Protein AF-A0A949ZXY5-F1 (afdb_monomer_lite)

Secondary structure (DSSP, 8-state):
----------PPPPPTTTSS-SSPPPPPTTSS--S--TTSGGGTTSS-SSPPPPPPP-HHHH------S----TTTTBTTSSSSSPPSS-EEEEEEE-B-TTS-B--S-EEEEE---TTS--S-TT----SPPPTT---EEEEE--TT-EEEEEEEPPPPEE-SSSTT-EEPS--EEEEE-

Structure (mmCIF, N/CA/C/O backbone):
data_AF-A0A949ZXY5-F1
#
_entry.id   AF-A0A949ZXY5-F1
#
loop_
_atom_site.group_PDB
_atom_site.id
_atom_site.type_symbol
_atom_site.label_atom_id
_atom_site.label_alt_id
_atom_site.label_comp_id
_atom_site.label_asym_id
_atom_site.label_entity_id
_atom_site.label_seq_id
_atom_site.pdbx_PDB_ins_code
_atom_site.Cartn_x
_atom_site.Cartn_y
_atom_site.Cartn_z
_atom_site.occupancy
_atom_site.B_iso_or_equiv
_atom_site.auth_seq_id
_atom_site.auth_comp_id
_atom_site.auth_asym_id
_atom_site.auth_atom_id
_atom_site.pdbx_PDB_model_num
ATOM 1 N N . MET A 1 1 ? 21.640 -29.381 32.750 1.00 41.03 1 MET A N 1
ATOM 2 C CA . MET A 1 1 ? 21.606 -27.969 32.324 1.00 41.03 1 MET A CA 1
ATOM 3 C C . MET A 1 1 ? 20.394 -27.867 31.419 1.00 41.03 1 MET A C 1
ATOM 5 O O . MET A 1 1 ? 20.290 -28.670 30.506 1.00 41.03 1 MET A O 1
ATOM 9 N N . THR A 1 2 ? 19.401 -27.109 31.864 1.00 38.34 2 THR A N 1
ATOM 10 C CA . THR A 1 2 ? 17.968 -27.255 31.573 1.00 38.34 2 THR A CA 1
ATOM 11 C C . THR A 1 2 ? 17.610 -26.969 30.118 1.00 38.34 2 THR A C 1
ATOM 13 O O . THR A 1 2 ? 17.964 -25.925 29.583 1.00 38.34 2 THR A O 1
ATOM 16 N N . ASP A 1 3 ? 16.900 -27.923 29.521 1.00 45.53 3 ASP A N 1
ATOM 17 C CA . ASP A 1 3 ? 16.255 -27.838 28.215 1.00 45.53 3 ASP A CA 1
ATOM 18 C C . ASP A 1 3 ? 14.903 -27.134 28.421 1.00 45.53 3 ASP A C 1
ATOM 20 O O . ASP A 1 3 ? 13.921 -27.745 28.849 1.00 45.53 3 ASP A O 1
ATOM 24 N N . GLU A 1 4 ? 14.881 -25.809 28.264 1.00 44.00 4 GLU A N 1
ATOM 25 C CA . GLU A 1 4 ? 13.635 -25.042 28.236 1.00 44.00 4 GLU A CA 1
ATOM 26 C C . GLU A 1 4 ? 12.983 -25.239 26.866 1.00 44.00 4 GLU A C 1
ATOM 28 O O . GLU A 1 4 ? 13.190 -24.470 25.926 1.00 44.00 4 GLU A O 1
ATOM 33 N N . LEU A 1 5 ? 12.177 -26.296 26.759 1.00 46.72 5 LEU A N 1
ATOM 34 C CA . LEU A 1 5 ? 11.155 -26.408 25.728 1.00 46.72 5 LEU A CA 1
ATOM 35 C C . LEU A 1 5 ? 10.244 -25.184 25.854 1.00 46.72 5 LEU A C 1
ATOM 37 O O . LEU A 1 5 ? 9.438 -25.090 26.780 1.00 46.72 5 LEU A O 1
ATOM 41 N N . GLN A 1 6 ? 10.400 -24.229 24.936 1.00 44.19 6 GLN A N 1
ATOM 42 C CA . GLN A 1 6 ? 9.437 -23.154 24.749 1.00 44.19 6 GLN A CA 1
ATOM 43 C C . GLN A 1 6 ? 8.093 -23.804 24.434 1.00 44.19 6 GLN A C 1
ATOM 45 O O . GLN A 1 6 ? 7.872 -24.287 23.325 1.00 44.19 6 GLN A O 1
ATOM 50 N N . THR A 1 7 ? 7.210 -23.860 25.429 1.00 46.09 7 THR A N 1
ATOM 51 C CA . THR A 1 7 ? 5.816 -24.239 25.242 1.00 46.09 7 THR A CA 1
ATOM 52 C C . THR A 1 7 ? 5.245 -23.281 24.209 1.00 46.09 7 THR A C 1
ATOM 54 O O . THR A 1 7 ? 5.048 -22.099 24.497 1.00 46.09 7 THR A O 1
ATOM 57 N N . GLU A 1 8 ? 5.042 -23.762 22.985 1.00 48.91 8 GLU A N 1
ATOM 58 C CA . GLU A 1 8 ? 4.362 -23.004 21.948 1.00 48.91 8 GLU A CA 1
ATOM 59 C C . GLU A 1 8 ? 2.941 -22.780 22.462 1.00 48.91 8 GLU A C 1
ATOM 61 O O . GLU A 1 8 ? 2.111 -23.688 22.510 1.00 48.91 8 GLU A O 1
ATOM 66 N N . GLN A 1 9 ? 2.711 -21.590 23.013 1.00 50.41 9 GLN A N 1
ATOM 67 C CA . GLN A 1 9 ? 1.423 -21.202 23.549 1.00 50.41 9 GLN A CA 1
ATOM 68 C C . GLN A 1 9 ? 0.452 -21.290 22.376 1.00 50.41 9 GLN A C 1
ATOM 70 O O . GLN A 1 9 ? 0.566 -20.500 21.438 1.00 50.41 9 GLN A O 1
ATOM 75 N N . VAL A 1 10 ? -0.432 -22.293 22.392 1.00 56.09 10 VAL A N 1
ATOM 76 C CA . VAL A 1 10 ? -1.454 -22.486 21.360 1.00 56.09 10 VAL A CA 1
ATOM 77 C C . VAL A 1 10 ? -2.263 -21.198 21.316 1.00 56.09 10 VAL A C 1
ATOM 79 O O . VAL A 1 10 ? -3.049 -20.913 22.221 1.00 56.09 10 VAL A O 1
ATOM 82 N N . ARG A 1 11 ? -1.975 -20.353 20.323 1.00 61.03 11 ARG A N 1
ATOM 83 C CA . ARG A 1 11 ? -2.598 -19.037 20.213 1.00 61.03 11 ARG A CA 1
ATOM 84 C C . ARG A 1 11 ? -4.047 -19.264 19.828 1.00 61.03 11 ARG A C 1
ATOM 86 O O . ARG A 1 11 ? -4.336 -20.035 18.918 1.00 61.03 11 ARG A O 1
ATOM 93 N N . GLN A 1 12 ? -4.951 -18.622 20.555 1.00 63.84 12 GLN A N 1
ATOM 94 C CA . GLN A 1 12 ? -6.377 -18.773 20.322 1.00 63.84 12 GLN A CA 1
ATOM 95 C C . GLN A 1 12 ? -6.707 -18.303 18.899 1.00 63.84 12 GLN A C 1
ATOM 97 O O . GLN A 1 12 ? -6.446 -17.152 18.548 1.00 63.84 12 GLN A O 1
ATOM 102 N N . ILE A 1 13 ? -7.269 -19.202 18.089 1.00 67.25 13 ILE A N 1
ATOM 103 C CA . ILE A 1 13 ? -7.720 -18.902 16.726 1.00 67.25 13 ILE A CA 1
ATOM 104 C C . ILE A 1 13 ? -8.866 -17.882 16.809 1.00 67.25 13 ILE A C 1
ATOM 106 O O . ILE A 1 13 ? -9.706 -17.960 17.709 1.00 67.25 13 ILE A O 1
ATOM 110 N N . TYR A 1 14 ? -8.875 -16.898 15.909 1.00 67.81 14 TYR A N 1
ATOM 111 C CA . TYR A 1 14 ? -9.917 -15.869 15.828 1.00 67.81 14 TYR A CA 1
ATOM 112 C C . TYR A 1 14 ? -11.250 -16.441 15.333 1.00 67.81 14 TYR A C 1
ATOM 114 O O . TYR A 1 14 ? -11.362 -16.916 14.211 1.00 67.81 14 TYR A O 1
ATOM 122 N N . ASP A 1 15 ? -12.282 -16.403 16.157 1.00 72.25 15 ASP A N 1
ATOM 123 C CA . ASP A 1 15 ? -13.669 -16.701 15.838 1.00 72.25 15 ASP A CA 1
ATOM 124 C C . ASP A 1 15 ? -14.399 -15.389 15.494 1.00 72.25 15 ASP A C 1
ATOM 126 O O . ASP A 1 15 ? -14.531 -14.509 16.341 1.00 72.25 15 ASP A O 1
ATOM 130 N N . PRO A 1 16 ? -14.899 -15.230 14.260 1.00 66.12 16 PRO A N 1
ATOM 131 C CA . PRO A 1 16 ? -15.493 -13.977 13.808 1.00 66.12 16 PRO A CA 1
ATOM 132 C C . PRO A 1 16 ? -16.826 -13.637 14.479 1.00 66.12 16 PRO A C 1
ATOM 134 O O . PRO A 1 16 ? -17.358 -12.584 14.167 1.00 66.12 16 PRO A O 1
ATOM 137 N N . VAL A 1 17 ? -17.386 -14.497 15.338 1.00 69.00 17 VAL A N 1
ATOM 138 C CA . VAL A 1 17 ? -18.603 -14.230 16.120 1.00 69.00 17 VAL A CA 1
ATOM 139 C C . VAL A 1 17 ? -18.251 -13.997 17.586 1.00 69.00 17 VAL A C 1
ATOM 141 O O . VAL A 1 17 ? -18.732 -13.042 18.191 1.00 69.00 17 VAL A O 1
ATOM 144 N N . ALA A 1 18 ? -17.427 -14.867 18.171 1.00 71.94 18 ALA A N 1
ATOM 145 C CA . ALA A 1 18 ? -17.054 -14.767 19.579 1.00 71.94 18 ALA A CA 1
ATOM 146 C C . ALA A 1 18 ? -16.008 -13.673 19.838 1.00 71.94 18 ALA A C 1
ATOM 148 O O . ALA A 1 18 ? -15.980 -13.112 20.930 1.00 71.94 18 ALA A O 1
ATOM 149 N N . ASP A 1 19 ? -15.175 -13.363 18.842 1.00 71.38 19 ASP A N 1
ATOM 150 C CA . ASP A 1 19 ? -14.091 -12.384 18.940 1.00 71.38 19 ASP A CA 1
ATOM 151 C C . ASP A 1 19 ? -14.333 -11.132 18.100 1.00 71.38 19 ASP A C 1
ATOM 153 O O . ASP A 1 19 ? -13.430 -10.305 17.956 1.00 71.38 19 ASP A O 1
ATOM 157 N N . THR A 1 20 ? -15.541 -10.946 17.547 1.00 69.44 20 THR A N 1
ATOM 158 C CA . THR A 1 20 ? -15.921 -9.609 17.084 1.00 69.44 20 THR A CA 1
ATOM 159 C C . THR A 1 20 ? -15.804 -8.663 18.277 1.00 69.44 20 THR A C 1
ATOM 161 O O . THR A 1 20 ? -16.465 -8.896 19.297 1.00 69.44 20 THR A O 1
ATOM 164 N N . PRO A 1 21 ? -15.011 -7.584 18.187 1.00 69.31 21 PRO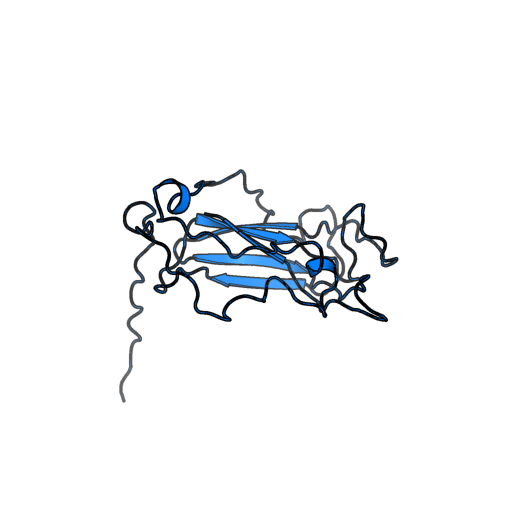 A N 1
ATOM 165 C CA . PRO A 1 21 ? -14.938 -6.628 19.273 1.00 69.31 21 PRO A CA 1
ATOM 166 C C . PRO A 1 21 ? -16.332 -6.060 19.536 1.00 69.31 21 PRO A C 1
ATOM 168 O O . PRO A 1 21 ? -16.961 -5.487 18.650 1.00 69.31 21 PRO A O 1
ATOM 171 N N . THR A 1 22 ? -16.814 -6.160 20.774 1.00 72.00 22 THR A N 1
ATOM 172 C CA . THR A 1 22 ? -18.045 -5.460 21.180 1.00 72.00 22 THR A CA 1
ATOM 173 C C . THR A 1 22 ? -17.851 -3.943 21.201 1.00 72.00 22 THR A C 1
ATOM 175 O O . THR A 1 22 ? -18.819 -3.190 21.283 1.00 72.00 22 THR A O 1
ATOM 178 N N . SER A 1 23 ? -16.592 -3.499 21.150 1.00 76.25 23 SER A N 1
ATOM 179 C CA . SER A 1 23 ? -16.193 -2.114 20.946 1.00 76.25 23 SER A CA 1
ATOM 180 C C . SER A 1 23 ? -14.757 -2.019 20.424 1.00 76.25 23 SER A C 1
ATOM 182 O O . SER A 1 23 ? -13.900 -2.772 20.881 1.00 76.25 23 SER A O 1
ATOM 184 N N . TYR A 1 24 ? -14.454 -1.039 19.574 1.00 80.12 24 TYR A N 1
ATOM 185 C CA . TYR A 1 24 ? -13.075 -0.668 19.251 1.00 80.12 24 TYR A CA 1
ATOM 186 C C . TYR A 1 24 ? -12.535 0.362 20.231 1.00 80.12 24 TYR A C 1
ATOM 188 O O . TYR A 1 24 ? -13.158 1.402 20.481 1.00 80.12 24 TYR A O 1
ATOM 196 N N . ARG A 1 25 ? -11.324 0.106 20.724 1.00 82.12 25 ARG A N 1
ATOM 197 C CA . ARG A 1 25 ? -10.562 1.087 21.487 1.00 82.12 25 ARG A CA 1
ATOM 198 C C . ARG A 1 25 ? -10.070 2.179 20.545 1.00 82.12 25 ARG A C 1
ATOM 200 O O . ARG A 1 25 ? -9.506 1.903 19.494 1.00 82.12 25 ARG A O 1
ATOM 207 N N . ARG A 1 26 ? -10.252 3.436 20.948 1.00 83.00 26 ARG A N 1
ATOM 208 C CA . ARG A 1 26 ? -9.634 4.553 20.236 1.00 83.00 26 ARG A CA 1
ATOM 209 C C . ARG A 1 26 ? -8.124 4.506 20.429 1.00 83.00 26 ARG A C 1
ATOM 211 O O . ARG A 1 26 ? -7.655 4.371 21.562 1.00 83.00 26 ARG A O 1
ATOM 218 N N . ASP A 1 27 ? -7.397 4.693 19.338 1.00 88.00 27 ASP A N 1
ATOM 219 C CA . ASP A 1 27 ? -5.953 4.856 19.396 1.00 88.00 27 ASP A CA 1
ATOM 220 C C . ASP A 1 27 ? -5.561 6.045 20.285 1.00 88.00 27 ASP A C 1
ATOM 222 O O . ASP A 1 27 ? -6.288 7.046 20.352 1.00 88.00 27 ASP A O 1
ATOM 226 N N . PRO A 1 28 ? -4.431 5.947 21.003 1.00 88.75 28 PRO A N 1
ATOM 227 C CA . PRO A 1 28 ? -3.972 7.033 21.850 1.00 88.75 28 PRO A CA 1
ATOM 228 C C . PRO A 1 28 ? -3.681 8.291 21.024 1.00 88.75 28 PRO A C 1
ATOM 230 O O . PRO A 1 28 ? -3.394 8.239 19.825 1.00 88.75 28 PRO A O 1
ATOM 233 N N . GLU A 1 29 ? -3.738 9.445 21.684 1.00 87.81 29 GLU A N 1
ATOM 234 C CA . GLU A 1 29 ? -3.381 10.711 21.053 1.00 87.81 29 GLU A CA 1
ATOM 235 C C . GLU A 1 29 ? -1.950 10.650 20.494 1.00 87.81 29 GLU A C 1
ATOM 237 O O . GLU A 1 29 ? -1.030 10.159 21.147 1.00 87.81 29 GLU A O 1
ATOM 242 N N . GLY A 1 30 ? -1.775 11.114 19.255 1.00 90.50 30 GLY A N 1
ATOM 243 C CA . GLY A 1 30 ? -0.491 11.070 18.553 1.00 90.50 30 GLY A CA 1
ATOM 244 C C . GLY A 1 30 ? -0.143 9.732 17.888 1.00 90.50 30 GLY A C 1
ATOM 245 O O . GLY A 1 30 ? 0.886 9.664 17.222 1.00 90.50 30 GLY A O 1
ATOM 246 N N . ALA A 1 31 ? -0.983 8.693 17.999 1.00 93.31 31 ALA A N 1
ATOM 247 C CA . ALA A 1 31 ? -0.795 7.446 17.244 1.00 93.31 31 ALA A CA 1
ATOM 248 C C . ALA A 1 31 ? -0.910 7.646 15.7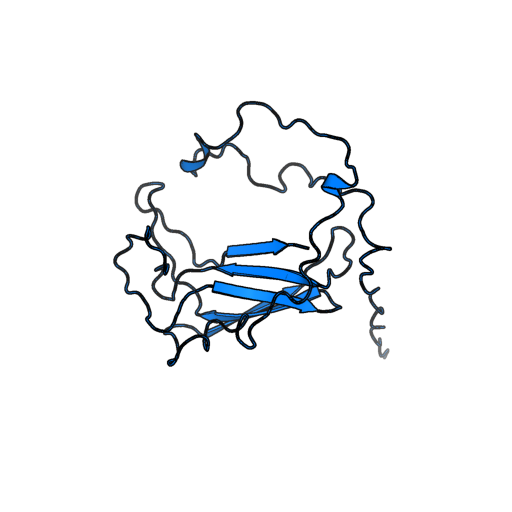22 1.00 93.31 31 ALA A C 1
ATOM 250 O O . ALA A 1 31 ? -0.272 6.939 14.945 1.00 93.31 31 ALA A O 1
ATOM 251 N N . HIS A 1 32 ? -1.712 8.631 15.309 1.00 94.50 32 HIS A N 1
ATOM 252 C CA . HIS A 1 32 ? -1.977 8.975 13.914 1.00 94.50 32 HIS A CA 1
ATOM 253 C C . HIS A 1 32 ? -1.407 10.348 13.556 1.00 94.50 32 HIS A C 1
ATOM 255 O O . HIS A 1 32 ? -1.283 11.212 14.430 1.00 94.50 32 HIS A O 1
ATOM 261 N N . PRO A 1 33 ? -1.087 10.592 12.270 1.00 95.44 33 PRO A N 1
ATOM 262 C CA . PRO A 1 33 ? -0.665 11.911 11.824 1.00 95.44 33 PRO A CA 1
ATOM 263 C C . PRO A 1 33 ? -1.768 12.960 12.055 1.00 95.44 33 PRO A C 1
ATOM 265 O O . PRO A 1 33 ? -2.959 12.638 11.986 1.00 95.44 33 PRO A O 1
ATOM 268 N N . PRO A 1 34 ? -1.401 14.233 12.280 1.00 94.56 34 PRO A N 1
ATOM 269 C CA . PRO A 1 34 ? -2.379 15.307 12.391 1.00 94.56 34 PRO A CA 1
ATOM 270 C C . PRO A 1 34 ? -3.136 15.497 11.069 1.00 94.56 34 PRO A C 1
ATOM 272 O O . PRO A 1 34 ? -2.568 15.355 9.985 1.00 94.56 34 PRO A O 1
ATOM 275 N N . LEU A 1 35 ? -4.421 15.859 11.164 1.00 94.69 35 LEU A N 1
ATOM 276 C CA . LEU A 1 35 ? -5.271 16.095 9.990 1.00 94.69 35 LEU A CA 1
ATOM 277 C C . LEU A 1 35 ? -4.796 17.306 9.172 1.00 94.69 35 LEU A C 1
ATOM 279 O O . LEU A 1 35 ? -4.786 17.257 7.943 1.00 94.69 35 LEU A O 1
ATOM 283 N N . ASP A 1 36 ? -4.390 18.379 9.856 1.00 95.81 36 ASP A N 1
ATOM 284 C CA . ASP A 1 36 ? -3.727 19.533 9.251 1.00 95.81 36 ASP A CA 1
ATOM 285 C C . ASP A 1 36 ? -2.212 19.394 9.418 1.00 95.81 36 ASP A C 1
ATOM 287 O O . ASP A 1 36 ? -1.683 19.482 10.529 1.00 95.81 36 ASP A O 1
ATOM 291 N N . TYR A 1 37 ? -1.507 19.154 8.313 1.00 96.62 37 TYR A N 1
ATOM 292 C CA . TYR A 1 37 ? -0.057 19.009 8.314 1.00 96.62 37 TYR A CA 1
ATOM 293 C C . TYR A 1 37 ? 0.559 19.879 7.213 1.00 96.62 37 TYR A C 1
ATOM 295 O O . TYR A 1 37 ? 0.765 19.403 6.092 1.00 96.62 37 TYR A O 1
ATOM 303 N N . PRO A 1 38 ? 0.894 21.151 7.511 1.00 95.94 38 PRO A N 1
ATOM 304 C CA . PRO A 1 38 ? 1.341 22.122 6.511 1.00 95.94 38 PRO A CA 1
ATOM 305 C C . PRO A 1 38 ? 2.501 21.671 5.601 1.00 95.94 38 PRO A C 1
ATOM 307 O O . PRO A 1 38 ? 2.459 21.986 4.406 1.00 95.94 38 PRO A O 1
ATOM 310 N N . PRO A 1 39 ? 3.513 20.908 6.077 1.00 96.81 39 PRO A N 1
ATOM 311 C CA . PRO A 1 39 ? 4.569 20.392 5.201 1.00 96.81 39 PRO A CA 1
ATOM 312 C C . PRO A 1 39 ? 4.059 19.439 4.109 1.00 96.81 39 PRO A C 1
ATOM 314 O O . PRO A 1 39 ? 4.672 19.341 3.043 1.00 96.81 39 PRO A O 1
ATOM 317 N N . TYR A 1 40 ? 2.925 18.768 4.329 1.00 97.31 40 TYR A N 1
ATOM 318 C CA . TYR A 1 40 ? 2.205 18.021 3.302 1.00 97.31 40 TYR A CA 1
ATOM 319 C C . TYR A 1 40 ? 1.048 18.869 2.762 1.00 97.31 40 TYR A C 1
ATOM 321 O O . TYR A 1 40 ? -0.091 18.794 3.223 1.00 97.31 40 TYR A O 1
ATOM 329 N N . LYS A 1 41 ? 1.333 19.665 1.728 1.00 97.19 41 LYS A N 1
ATOM 330 C CA . LYS A 1 41 ? 0.462 20.760 1.272 1.00 97.19 41 LYS A CA 1
ATOM 331 C C . LYS A 1 41 ? -0.952 20.336 0.894 1.00 97.19 41 LYS A C 1
ATOM 333 O O . LYS A 1 41 ? -1.879 21.129 1.043 1.00 97.19 41 LYS A O 1
ATOM 338 N N . SER A 1 42 ? -1.142 19.106 0.414 1.00 96.31 42 SER A N 1
ATOM 339 C CA . SER A 1 42 ? -2.468 18.602 0.041 1.00 96.31 42 SER A CA 1
ATOM 340 C C . SER A 1 42 ? -3.443 18.520 1.219 1.00 96.31 42 SER A C 1
ATOM 342 O O . SER A 1 42 ? -4.648 18.513 0.977 1.00 96.31 42 SER A O 1
ATOM 344 N N . THR A 1 43 ? -2.957 18.496 2.465 1.00 97.31 43 THR A N 1
ATOM 345 C CA . THR A 1 43 ? -3.807 18.491 3.668 1.00 97.31 43 THR A CA 1
ATOM 346 C C . THR A 1 43 ? -4.493 19.837 3.912 1.00 97.31 43 THR A C 1
ATOM 348 O O . THR A 1 43 ? -5.607 19.858 4.425 1.00 97.31 43 THR A O 1
ATOM 351 N N . SER A 1 44 ? -3.905 20.955 3.469 1.00 95.94 44 SER A N 1
ATOM 352 C CA . SER A 1 44 ? -4.378 22.323 3.763 1.00 95.94 44 SER A CA 1
ATOM 353 C C . SER A 1 44 ? -5.855 22.578 3.426 1.00 95.94 44 SER A C 1
ATOM 355 O O . SER A 1 44 ? -6.550 23.279 4.162 1.00 95.94 44 SER A O 1
ATOM 357 N N . LEU A 1 45 ? -6.340 21.979 2.332 1.00 97.00 45 LEU A N 1
ATOM 358 C CA . LEU A 1 45 ? -7.717 22.100 1.838 1.00 97.00 45 LEU A CA 1
ATOM 359 C C . LEU A 1 45 ? -8.533 20.808 2.000 1.00 97.00 45 LEU A C 1
ATOM 361 O O . LEU A 1 45 ? -9.650 20.725 1.496 1.00 97.00 45 LEU A O 1
ATOM 365 N N . ARG A 1 46 ? -7.969 19.776 2.638 1.00 97.50 46 ARG A N 1
ATOM 366 C CA . ARG A 1 46 ? -8.558 18.427 2.716 1.00 97.50 46 ARG A CA 1
ATOM 367 C C . ARG A 1 46 ? -8.637 17.888 4.143 1.00 97.50 46 ARG A C 1
ATOM 369 O O . ARG A 1 46 ? -8.681 16.678 4.330 1.00 97.50 46 ARG A O 1
ATOM 376 N N . HIS A 1 47 ? -8.679 18.775 5.132 1.00 96.44 47 HIS A N 1
ATOM 377 C CA . HIS A 1 47 ? -8.961 18.418 6.517 1.00 96.44 47 HIS A CA 1
ATOM 378 C C . HIS A 1 47 ? -10.232 19.119 7.015 1.00 96.44 47 HIS A C 1
ATOM 380 O O . HIS A 1 47 ? -10.510 20.255 6.609 1.00 96.44 47 HIS A O 1
ATOM 386 N N . PRO A 1 48 ? -11.016 18.470 7.892 1.00 96.69 48 PRO A N 1
ATOM 387 C CA . PRO A 1 48 ? -12.178 19.097 8.505 1.00 96.69 48 PRO A CA 1
ATOM 388 C C . PRO A 1 48 ? -11.746 20.258 9.410 1.00 96.69 48 PRO A C 1
ATOM 390 O O . PRO A 1 48 ? -10.768 20.159 10.144 1.00 96.69 48 PRO A O 1
ATOM 393 N N . LYS A 1 49 ? -12.493 21.367 9.373 1.00 95.88 49 LYS A N 1
ATOM 394 C CA . LYS A 1 49 ? -12.265 22.531 10.255 1.00 95.88 49 LYS A CA 1
ATOM 395 C C . LYS A 1 49 ? -12.962 22.418 11.608 1.00 95.88 49 LYS A C 1
ATOM 397 O O . LYS A 1 49 ? -12.668 23.189 12.512 1.00 95.88 49 LYS A O 1
ATOM 402 N N . GLN A 1 50 ? -13.901 21.486 11.720 1.00 96.88 50 GLN A N 1
ATOM 403 C CA . GLN A 1 50 ? -14.621 21.185 12.949 1.00 96.88 50 GLN A CA 1
ATOM 404 C C . GLN A 1 50 ? -14.043 19.911 13.574 1.00 96.88 50 GLN A C 1
ATOM 406 O O . GLN A 1 50 ? -13.557 19.048 12.834 1.00 96.88 50 GLN A O 1
ATOM 411 N N . PRO A 1 51 ? -14.092 19.772 14.909 1.00 92.50 51 PRO A N 1
ATOM 412 C CA . PRO A 1 51 ? -13.689 18.537 15.565 1.00 92.50 51 PRO A CA 1
ATOM 413 C C . PRO A 1 51 ? -14.573 17.366 15.119 1.00 92.50 51 PRO A C 1
ATOM 415 O O . PRO A 1 51 ? -15.745 17.542 14.779 1.00 92.50 51 PRO A O 1
ATOM 418 N N . LEU A 1 52 ? -14.008 16.158 15.147 1.00 92.19 52 LEU A N 1
ATOM 419 C CA . LEU A 1 52 ? -14.773 14.936 14.909 1.00 92.19 52 LEU A CA 1
ATOM 420 C C . LEU A 1 52 ? -15.851 14.777 15.990 1.00 92.19 52 LEU A C 1
ATOM 422 O O . LEU A 1 52 ? -15.571 14.918 17.182 1.00 92.19 52 LEU A O 1
ATOM 426 N N . VAL A 1 53 ? -17.073 14.454 15.568 1.00 93.69 53 VAL A N 1
ATOM 427 C CA . VAL A 1 53 ? -18.156 14.070 16.477 1.00 93.69 53 VAL A CA 1
ATOM 428 C C . VAL A 1 53 ? -18.067 12.570 16.696 1.00 93.69 53 VAL A C 1
ATOM 430 O O . VAL A 1 53 ? -18.189 11.789 15.756 1.00 93.69 53 VAL A O 1
ATOM 433 N N . TYR A 1 54 ? -17.842 12.170 17.940 1.00 89.31 54 TYR A N 1
ATOM 434 C CA . TYR A 1 54 ? -17.724 10.764 18.289 1.00 89.31 54 TYR A CA 1
ATOM 435 C C . TYR A 1 54 ? -19.083 10.196 18.657 1.00 89.31 54 TYR A C 1
ATOM 437 O O . TYR A 1 54 ? -19.727 10.664 19.596 1.00 89.31 54 TYR A O 1
ATOM 445 N N . LEU A 1 55 ? -19.494 9.182 17.908 1.00 90.44 55 LEU A N 1
ATOM 446 C CA . LEU A 1 55 ? -20.726 8.454 18.151 1.00 90.44 55 LEU A CA 1
ATOM 447 C C . LEU A 1 55 ? -20.433 7.210 19.001 1.00 90.44 55 LEU A C 1
ATOM 449 O O . LEU A 1 55 ? -19.337 6.647 18.897 1.00 90.44 55 LEU A O 1
ATOM 453 N N . PRO A 1 56 ? -21.376 6.784 19.859 1.00 89.56 56 PRO A N 1
ATOM 454 C CA . PRO A 1 56 ? -21.293 5.466 20.470 1.00 89.56 56 PRO A CA 1
ATOM 455 C C . PRO A 1 56 ? -21.296 4.406 19.366 1.00 89.56 56 PRO A C 1
ATOM 457 O O . PRO A 1 56 ? -22.031 4.533 18.390 1.00 89.56 56 PRO A O 1
ATOM 460 N N . GLN A 1 57 ? -20.474 3.373 19.528 1.00 89.69 57 GLN A N 1
ATOM 461 C CA . GLN A 1 57 ? -20.419 2.274 18.572 1.00 89.69 57 GLN A CA 1
ATOM 462 C C . GLN A 1 57 ? -21.690 1.438 18.661 1.00 89.69 57 GLN A C 1
ATOM 464 O O . GLN A 1 57 ? -22.153 1.088 19.749 1.00 89.69 57 GLN A O 1
ATOM 469 N N . THR A 1 58 ? -22.232 1.104 17.501 1.00 89.38 58 THR A N 1
ATOM 470 C CA . THR A 1 58 ? -23.323 0.149 17.342 1.00 89.38 58 THR A CA 1
ATOM 471 C C . THR A 1 58 ? -22.916 -0.913 16.324 1.00 89.38 58 THR A C 1
ATOM 473 O O . THR A 1 58 ? -21.777 -0.934 15.855 1.00 89.38 58 THR A O 1
ATOM 476 N N . VAL A 1 59 ? -23.852 -1.785 15.943 1.00 89.00 59 VAL A N 1
ATOM 477 C CA . VAL A 1 59 ? -23.636 -2.798 14.899 1.00 89.00 59 VAL A CA 1
ATOM 478 C C . VAL A 1 59 ? -23.095 -2.209 13.591 1.00 89.00 59 VAL A C 1
ATOM 480 O O . VAL A 1 59 ? -22.411 -2.917 12.864 1.00 89.00 59 VAL A O 1
ATOM 483 N N . THR A 1 60 ? -23.344 -0.929 13.296 1.00 89.25 60 THR A N 1
ATOM 484 C CA . THR A 1 60 ? -22.829 -0.267 12.088 1.00 89.25 60 THR A CA 1
ATOM 485 C C . THR A 1 60 ? -21.320 -0.044 12.107 1.00 89.25 60 THR A C 1
ATOM 487 O O . THR A 1 60 ? -20.712 -0.053 11.043 1.00 89.25 60 THR A O 1
ATOM 490 N N . GLU A 1 61 ? -20.710 0.138 13.282 1.00 88.06 61 GLU A N 1
ATOM 491 C CA . GLU A 1 61 ? -19.265 0.352 13.412 1.00 88.06 61 GLU A CA 1
ATOM 492 C C . GLU A 1 61 ? -18.514 -0.950 13.683 1.00 88.06 61 GLU A C 1
ATOM 494 O O . GLU A 1 61 ? -17.398 -1.090 13.202 1.00 88.06 61 GLU A O 1
ATOM 499 N N . ILE A 1 62 ? -19.102 -1.876 14.454 1.00 86.75 62 ILE A N 1
ATOM 500 C CA . ILE A 1 62 ? -18.441 -3.118 14.911 1.00 86.75 62 ILE A CA 1
ATOM 501 C C . ILE A 1 62 ? -18.611 -4.307 13.964 1.00 86.75 62 ILE A C 1
ATOM 503 O O . ILE A 1 62 ? -18.133 -5.399 14.256 1.00 86.75 62 ILE A O 1
ATOM 507 N N . THR A 1 63 ? -19.310 -4.117 12.848 1.00 85.81 63 THR A N 1
ATOM 508 C CA . THR A 1 63 ? -19.413 -5.131 11.799 1.00 85.81 63 THR A CA 1
ATOM 509 C C . THR A 1 63 ? -18.855 -4.589 10.494 1.00 85.81 63 THR A C 1
ATOM 511 O O . THR A 1 63 ? -18.910 -3.393 10.213 1.00 85.81 63 THR A O 1
ATOM 514 N N . GLY A 1 64 ? -18.301 -5.487 9.689 1.00 84.25 64 GLY A N 1
ATOM 515 C CA . GLY A 1 64 ? -17.739 -5.180 8.384 1.00 84.25 64 GLY A CA 1
ATOM 516 C C . GLY A 1 64 ? -18.053 -6.291 7.388 1.00 84.25 64 GLY A C 1
ATOM 517 O O . GLY A 1 64 ? -18.566 -7.350 7.765 1.00 84.25 64 GLY A O 1
ATOM 518 N N . PRO A 1 65 ? -17.784 -6.067 6.095 1.00 83.00 65 PRO A N 1
ATOM 519 C CA . PRO A 1 65 ? -17.967 -7.104 5.101 1.00 83.00 65 PRO A CA 1
ATOM 520 C C . PRO A 1 65 ? -16.967 -8.234 5.348 1.00 83.00 65 PRO A C 1
ATOM 522 O O . PRO A 1 65 ? -15.758 -8.038 5.234 1.00 83.00 65 PRO A O 1
ATOM 525 N N . GLN A 1 66 ? -17.468 -9.443 5.592 1.00 75.88 66 GLN A N 1
ATOM 526 C CA . GLN A 1 66 ? -16.642 -10.629 5.434 1.00 75.88 66 GLN A CA 1
ATOM 527 C C . GLN A 1 66 ? -16.580 -10.946 3.949 1.00 75.88 66 GLN A C 1
ATOM 529 O O . GLN A 1 66 ? -17.473 -11.571 3.377 1.00 75.88 66 GLN A O 1
ATOM 534 N N . LEU A 1 67 ? -15.526 -10.452 3.312 1.00 71.62 67 LEU A N 1
ATOM 535 C CA . LEU A 1 67 ? -15.355 -10.584 1.874 1.00 71.62 67 LEU A CA 1
ATOM 536 C C . LEU A 1 67 ? -15.134 -12.043 1.433 1.00 71.62 67 LEU A C 1
ATOM 538 O O . LEU A 1 67 ? -15.250 -12.342 0.247 1.00 71.62 67 LEU A O 1
ATOM 542 N N . GLY A 1 68 ? -14.929 -12.968 2.379 1.00 61.12 68 GLY A N 1
ATOM 543 C CA . GLY A 1 68 ? -14.746 -14.391 2.103 1.00 61.12 68 GLY A CA 1
ATOM 544 C C . GLY A 1 68 ? -13.597 -14.617 1.115 1.00 61.12 68 GLY A C 1
ATOM 545 O O . GLY A 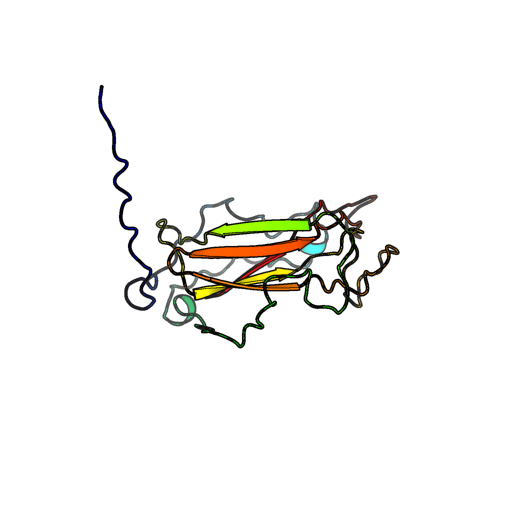1 68 ? -12.788 -13.716 0.883 1.00 61.12 68 GLY A O 1
ATOM 546 N N . PRO A 1 69 ? -13.517 -15.789 0.472 1.00 60.53 69 PRO A N 1
ATOM 547 C CA . PRO A 1 69 ? -12.723 -15.922 -0.734 1.00 60.53 69 PRO A CA 1
ATOM 548 C C . PRO A 1 69 ? -13.442 -15.176 -1.871 1.00 60.53 69 PRO A C 1
ATOM 550 O O . PRO A 1 69 ? -14.000 -15.794 -2.779 1.00 60.53 69 PRO A O 1
ATOM 553 N N . VAL A 1 70 ? -13.435 -13.834 -1.844 1.00 58.75 70 VAL A N 1
ATOM 554 C CA . VAL A 1 70 ? -13.474 -13.037 -3.084 1.00 58.75 70 VAL A CA 1
ATOM 555 C C . VAL A 1 70 ? -12.541 -13.744 -4.041 1.00 58.75 70 VAL A C 1
ATOM 557 O O . VAL A 1 70 ? -11.445 -14.066 -3.610 1.00 58.75 70 VAL A O 1
ATOM 560 N N . LEU A 1 71 ? -12.971 -14.024 -5.274 1.00 66.06 71 LEU A N 1
ATOM 561 C CA . LEU A 1 71 ? -12.187 -14.745 -6.284 1.00 66.06 71 LEU A CA 1
ATOM 562 C C . LEU A 1 71 ? -10.717 -14.290 -6.265 1.00 66.06 71 LEU A C 1
ATOM 564 O O . LEU A 1 71 ? -10.375 -13.281 -6.885 1.00 66.06 71 LEU A O 1
ATOM 568 N N . MET A 1 72 ? -9.882 -15.010 -5.515 1.00 79.75 72 MET A N 1
ATOM 569 C CA . MET A 1 72 ? -8.451 -14.781 -5.449 1.00 79.75 72 MET A CA 1
ATOM 570 C C . MET A 1 72 ? -7.894 -15.537 -6.633 1.00 79.75 72 MET A C 1
ATOM 572 O O . MET A 1 72 ? -8.042 -16.759 -6.720 1.00 79.75 72 MET A O 1
ATOM 576 N N . GLY A 1 73 ? -7.303 -14.810 -7.572 1.00 86.19 73 GLY A N 1
ATOM 577 C CA . GLY A 1 73 ? -6.473 -15.448 -8.575 1.00 86.19 73 GLY A CA 1
ATOM 578 C C . GLY A 1 73 ? -5.315 -16.169 -7.891 1.00 86.19 73 GLY A C 1
ATOM 579 O O . GLY A 1 73 ? -4.801 -15.707 -6.873 1.00 86.19 73 GLY A O 1
ATOM 580 N N . GLU A 1 74 ? -4.884 -17.287 -8.472 1.00 90.00 74 GLU A N 1
ATOM 581 C CA . GLU A 1 74 ? -3.731 -18.070 -8.002 1.00 90.00 74 GLU A CA 1
ATOM 582 C C . GLU A 1 74 ? -2.482 -17.198 -7.777 1.00 90.00 74 GLU A C 1
ATOM 584 O O . GLU A 1 74 ? -1.724 -17.424 -6.841 1.00 90.00 74 GLU A O 1
ATOM 589 N N . ASN A 1 75 ? -2.330 -16.148 -8.592 1.00 94.50 75 ASN A N 1
ATOM 590 C CA . ASN A 1 75 ? -1.180 -15.245 -8.602 1.00 94.50 75 ASN A CA 1
ATOM 591 C C . ASN A 1 75 ? -1.496 -13.836 -8.064 1.00 94.50 75 ASN A C 1
ATOM 593 O O . ASN A 1 75 ? -0.719 -12.902 -8.280 1.00 94.50 75 ASN A O 1
ATOM 597 N N . ASP A 1 76 ? -2.626 -13.636 -7.375 1.00 95.62 76 ASP A N 1
ATOM 598 C CA . ASP A 1 76 ? -3.022 -12.304 -6.884 1.00 95.62 76 ASP A CA 1
ATOM 599 C C . ASP A 1 76 ? -2.013 -11.727 -5.873 1.00 95.62 76 ASP A C 1
ATOM 601 O O . ASP A 1 76 ? -1.903 -10.506 -5.745 1.00 95.62 76 ASP A O 1
ATOM 605 N N . ASN A 1 77 ? -1.237 -12.576 -5.191 1.00 97.06 77 ASN A N 1
ATOM 606 C CA . ASN A 1 77 ? -0.203 -12.171 -4.239 1.00 97.06 77 ASN A CA 1
ATOM 607 C C . ASN A 1 77 ? 1.235 -12.244 -4.792 1.00 97.06 77 ASN A C 1
ATOM 609 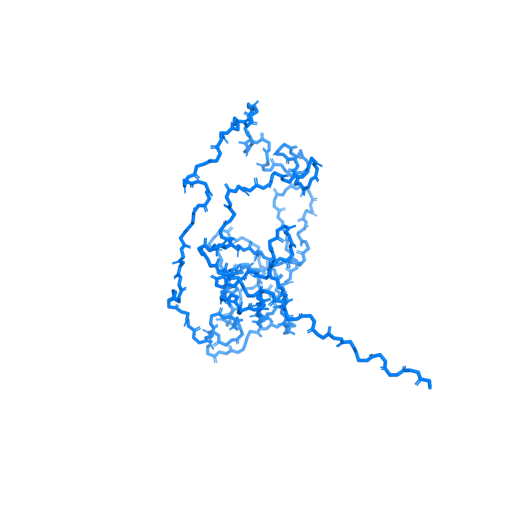O O . ASN A 1 77 ? 2.175 -11.862 -4.092 1.00 97.06 77 ASN A O 1
ATOM 613 N N . ASP A 1 78 ? 1.429 -12.694 -6.033 1.00 98.44 78 ASP A N 1
ATOM 614 C CA . ASP A 1 78 ? 2.726 -12.669 -6.711 1.00 98.44 78 ASP A CA 1
ATOM 615 C C . ASP A 1 78 ? 2.680 -11.706 -7.905 1.00 98.44 78 ASP A C 1
ATOM 617 O O . ASP A 1 78 ? 2.358 -12.068 -9.036 1.00 98.44 78 ASP A O 1
ATOM 621 N N . LEU A 1 79 ? 3.082 -10.457 -7.651 1.00 98.56 79 LEU A N 1
ATOM 622 C CA . LEU A 1 79 ? 3.122 -9.366 -8.630 1.00 98.56 79 LEU A CA 1
ATOM 623 C C . LEU A 1 79 ? 4.139 -9.607 -9.759 1.00 98.56 79 LEU A C 1
ATOM 625 O O . LEU A 1 79 ? 4.245 -8.793 -10.676 1.00 98.56 79 LEU A O 1
ATOM 629 N N . THR A 1 80 ? 4.918 -10.688 -9.701 1.00 98.38 80 THR A N 1
ATOM 630 C CA . THR A 1 80 ? 5.986 -10.976 -10.662 1.00 98.38 80 THR A CA 1
ATOM 631 C C . THR A 1 80 ? 5.615 -11.987 -11.742 1.00 98.38 80 THR A C 1
ATOM 633 O O . THR A 1 80 ? 6.386 -12.161 -12.684 1.00 98.38 80 THR A O 1
ATOM 636 N N . VAL A 1 81 ? 4.459 -12.642 -11.612 1.00 97.81 81 VAL A N 1
ATOM 637 C CA . VAL A 1 81 ? 3.982 -13.688 -12.537 1.00 97.81 81 VAL A CA 1
ATOM 638 C C . VAL A 1 81 ? 2.569 -13.405 -13.068 1.00 97.81 81 VAL A C 1
ATOM 640 O O . VAL A 1 81 ? 1.889 -14.290 -13.578 1.00 97.81 81 VAL A O 1
ATOM 643 N N . GLN A 1 82 ? 2.117 -12.150 -12.971 1.00 96.62 82 GLN A N 1
ATOM 644 C CA . GLN A 1 82 ? 0.817 -11.688 -13.485 1.00 96.62 82 GLN A CA 1
ATOM 645 C C . GLN A 1 82 ? 0.821 -11.407 -14.999 1.00 96.62 82 GLN A C 1
ATOM 647 O O . GLN A 1 82 ? -0.220 -11.098 -15.577 1.00 96.62 82 GLN A O 1
ATOM 652 N N . HIS A 1 83 ? 1.989 -11.490 -15.640 1.00 97.44 83 HIS A N 1
ATOM 653 C CA . HIS A 1 83 ? 2.220 -11.146 -17.044 1.00 97.44 83 HIS A CA 1
ATOM 654 C C . HIS A 1 83 ? 3.037 -12.236 -17.742 1.00 97.44 83 HIS A C 1
ATOM 656 O O . HIS A 1 83 ? 3.579 -13.131 -17.099 1.00 97.44 83 HIS A O 1
ATOM 662 N N . ALA A 1 84 ? 3.139 -12.163 -19.072 1.00 96.69 84 ALA A N 1
ATOM 663 C CA . ALA A 1 84 ? 3.844 -13.170 -19.872 1.00 96.69 84 ALA A CA 1
ATOM 664 C C . ALA A 1 84 ? 5.367 -13.206 -19.633 1.00 96.69 84 ALA A C 1
ATOM 666 O O . ALA A 1 84 ? 6.002 -14.231 -19.880 1.00 96.69 84 ALA A O 1
ATOM 667 N N . GLY A 1 85 ? 5.960 -12.092 -19.193 1.00 96.88 85 GLY A N 1
ATOM 668 C CA . GLY A 1 85 ? 7.379 -11.986 -18.861 1.00 96.88 85 GLY A CA 1
ATOM 669 C C . GLY A 1 85 ? 7.614 -11.629 -17.395 1.00 96.88 85 GLY A C 1
ATOM 670 O O . GLY A 1 85 ? 6.692 -11.257 -16.675 1.00 96.88 85 GLY A O 1
ATOM 671 N N . ALA A 1 86 ? 8.874 -11.707 -16.965 1.00 97.56 86 ALA A N 1
ATOM 672 C CA . ALA A 1 86 ? 9.279 -11.260 -15.637 1.00 97.56 86 ALA A CA 1
ATOM 673 C C . ALA A 1 86 ? 9.458 -9.727 -15.603 1.00 97.56 86 ALA A C 1
ATOM 675 O O . ALA A 1 86 ? 10.042 -9.168 -16.542 1.00 97.56 86 ALA A O 1
ATOM 676 N N . PRO A 1 87 ? 9.007 -9.042 -14.538 1.00 98.44 87 PRO A N 1
ATOM 677 C CA . PRO A 1 87 ? 9.272 -7.621 -14.354 1.00 98.44 87 PRO A CA 1
ATOM 678 C C . PRO A 1 87 ? 10.733 -7.353 -13.973 1.00 98.44 87 PRO A C 1
ATOM 680 O O . PRO A 1 87 ? 11.416 -8.185 -13.372 1.00 98.44 87 PRO A O 1
ATOM 683 N N . LEU A 1 88 ? 11.208 -6.155 -14.296 1.00 98.56 88 LEU A N 1
ATOM 684 C CA . LEU A 1 88 ? 12.556 -5.683 -14.017 1.00 98.56 88 LEU A CA 1
ATOM 685 C C . LEU A 1 88 ? 12.665 -5.107 -12.604 1.00 98.56 88 LEU A C 1
ATOM 687 O O . LEU A 1 88 ? 11.932 -4.190 -12.232 1.00 98.56 88 LEU A O 1
ATOM 691 N N . GLY A 1 89 ? 13.671 -5.556 -11.855 1.00 98.50 89 GLY A N 1
ATOM 692 C CA . GLY A 1 89 ? 14.093 -4.946 -10.594 1.00 98.50 89 GLY A CA 1
ATOM 693 C C . GLY A 1 89 ? 14.511 -5.961 -9.534 1.00 98.50 89 GLY A C 1
ATOM 694 O O . GLY A 1 89 ? 14.700 -7.142 -9.811 1.00 98.50 89 GLY A O 1
ATOM 695 N N . GLU A 1 90 ? 14.678 -5.480 -8.303 1.00 98.81 90 GLU A N 1
ATOM 696 C CA . GLU A 1 90 ? 15.031 -6.305 -7.145 1.00 98.81 90 GLU A CA 1
ATOM 697 C C . GLU A 1 90 ? 13.794 -7.083 -6.674 1.00 98.81 90 GLU A C 1
ATOM 699 O O . GLU A 1 90 ? 12.848 -6.486 -6.158 1.00 98.81 90 GLU A O 1
ATOM 704 N N . ARG A 1 91 ? 13.785 -8.409 -6.861 1.00 98.75 91 ARG A N 1
ATOM 705 C CA . ARG A 1 91 ? 12.714 -9.280 -6.357 1.00 98.75 91 ARG A CA 1
ATOM 706 C C . ARG A 1 91 ? 12.786 -9.357 -4.835 1.00 98.75 91 ARG A C 1
ATOM 708 O O . ARG A 1 91 ? 13.831 -9.692 -4.283 1.00 98.75 91 ARG A O 1
ATOM 715 N N . ILE A 1 92 ? 11.665 -9.093 -4.174 1.00 98.88 92 ILE A N 1
ATOM 716 C CA . ILE A 1 92 ? 11.538 -9.130 -2.716 1.00 98.88 92 ILE A CA 1
ATOM 717 C C . ILE A 1 92 ? 10.282 -9.897 -2.303 1.00 98.88 92 ILE A C 1
ATOM 719 O O . ILE A 1 92 ? 9.291 -9.939 -3.035 1.00 98.88 92 ILE A O 1
ATOM 723 N N . VAL A 1 93 ? 10.327 -10.469 -1.101 1.00 98.81 93 VAL A N 1
ATOM 724 C CA . VAL A 1 93 ? 9.151 -11.004 -0.409 1.00 98.81 93 VAL A CA 1
ATOM 725 C C . VAL A 1 93 ? 8.792 -10.045 0.716 1.00 98.81 93 VAL A C 1
ATOM 727 O O . VAL A 1 93 ? 9.645 -9.691 1.531 1.00 98.81 93 VAL A O 1
ATOM 730 N N . VAL A 1 94 ? 7.531 -9.628 0.762 1.00 98.75 94 VAL A N 1
ATOM 731 C CA . VAL A 1 94 ? 6.981 -8.785 1.824 1.00 98.75 94 VAL A CA 1
ATOM 732 C C . VAL A 1 94 ? 5.965 -9.619 2.581 1.00 98.75 94 VAL A C 1
ATOM 734 O O . VAL A 1 94 ? 4.935 -9.998 2.032 1.00 98.75 94 VAL A O 1
ATOM 737 N N . 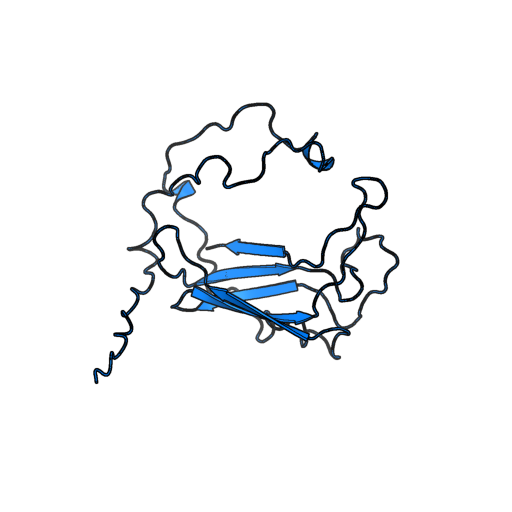SER A 1 95 ? 6.275 -9.938 3.832 1.00 98.56 95 SER A N 1
ATOM 738 C CA . SER A 1 95 ? 5.435 -10.788 4.672 1.00 98.56 95 SER A CA 1
ATOM 739 C C . SER A 1 95 ? 5.325 -10.222 6.078 1.00 98.56 95 SER A C 1
ATOM 741 O O . SER A 1 95 ? 6.182 -9.462 6.535 1.00 98.56 95 SER A O 1
ATOM 743 N N . GLY A 1 96 ? 4.249 -10.590 6.761 1.00 98.12 96 GLY A N 1
ATOM 744 C CA . GLY A 1 96 ? 3.965 -10.116 8.105 1.00 98.12 96 GLY A CA 1
ATOM 745 C C . GLY A 1 96 ? 2.774 -10.837 8.709 1.00 98.12 96 GLY A C 1
ATOM 746 O O . GLY A 1 96 ? 2.337 -11.872 8.205 1.00 98.12 96 GLY A O 1
ATOM 747 N N . ARG A 1 97 ? 2.266 -10.288 9.813 1.00 97.12 97 ARG A N 1
ATOM 748 C CA . ARG A 1 97 ? 1.054 -10.766 10.477 1.00 97.12 97 ARG A CA 1
ATOM 749 C C . ARG A 1 97 ? 0.157 -9.600 10.858 1.00 97.12 97 ARG A C 1
ATOM 751 O O . ARG A 1 97 ? 0.666 -8.527 11.180 1.00 97.12 97 ARG A O 1
ATOM 758 N N . VAL A 1 98 ? -1.146 -9.835 10.839 1.00 95.19 98 VAL A N 1
ATOM 759 C CA . VAL A 1 98 ? -2.174 -8.894 11.278 1.00 95.19 98 VAL A CA 1
ATOM 760 C C . VAL A 1 98 ? -2.700 -9.349 12.634 1.00 95.19 98 VAL A C 1
ATOM 762 O O . VAL A 1 98 ? -3.040 -10.517 12.818 1.00 95.19 98 VAL A O 1
ATOM 765 N N . PHE A 1 99 ? -2.743 -8.419 13.583 1.00 92.31 99 PHE A N 1
ATOM 766 C CA . PHE A 1 99 ? -3.255 -8.636 14.930 1.00 92.31 99 PHE A CA 1
ATOM 767 C C . PHE A 1 99 ? -4.268 -7.553 15.277 1.00 92.31 99 PHE A C 1
ATOM 769 O O . PHE A 1 99 ? -4.172 -6.432 14.773 1.00 92.31 99 PHE A O 1
ATOM 776 N N . ASP A 1 100 ? -5.194 -7.878 16.170 1.00 87.31 100 ASP A N 1
ATOM 777 C CA . ASP A 1 100 ? -5.984 -6.866 16.859 1.00 87.31 100 ASP A CA 1
ATOM 778 C C . ASP A 1 100 ? -5.170 -6.170 17.969 1.00 87.31 100 ASP A C 1
ATOM 780 O O . ASP A 1 100 ? -3.989 -6.450 18.204 1.00 87.31 100 ASP A O 1
ATOM 784 N N . THR A 1 101 ? -5.812 -5.242 18.680 1.00 85.06 101 THR A N 1
ATOM 785 C CA . THR A 1 101 ? -5.185 -4.481 19.770 1.00 85.06 101 THR A CA 1
ATOM 786 C C . THR A 1 101 ? -4.895 -5.304 21.029 1.00 85.06 101 THR A C 1
ATOM 788 O O . THR A 1 101 ? -4.176 -4.821 21.903 1.00 85.06 101 THR A O 1
ATOM 791 N N . GLU A 1 102 ? -5.447 -6.513 21.147 1.00 85.06 102 GLU A N 1
ATOM 792 C CA . GLU A 1 102 ? -5.206 -7.446 22.256 1.00 85.06 102 GLU A CA 1
ATOM 793 C C . GLU A 1 102 ? -4.141 -8.500 21.905 1.00 85.06 102 GLU A C 1
ATOM 795 O O . GLU A 1 102 ? -3.717 -9.280 22.759 1.00 85.06 102 GLU A O 1
ATOM 800 N N . GLY A 1 103 ? -3.641 -8.483 20.666 1.00 88.19 103 GLY A N 1
ATOM 801 C CA . GLY A 1 103 ? -2.617 -9.397 20.175 1.00 88.19 103 GLY A CA 1
ATOM 802 C C . GLY A 1 103 ? -3.178 -10.698 19.601 1.00 88.19 103 GLY A C 1
ATOM 803 O O . GLY A 1 103 ? -2.408 -11.640 19.377 1.00 88.19 103 GLY A O 1
ATOM 804 N N . LYS A 1 104 ? -4.487 -10.773 19.336 1.00 89.25 104 LYS A N 1
ATOM 805 C CA . LYS A 1 104 ? -5.104 -11.922 18.677 1.00 89.25 104 LYS A CA 1
ATOM 806 C C . LYS A 1 104 ? -4.848 -11.874 17.167 1.00 89.25 104 LYS A C 1
ATOM 808 O O . LYS A 1 104 ? -5.022 -10.815 16.564 1.00 89.25 104 LYS A O 1
ATOM 813 N N . PRO A 1 105 ? -4.398 -12.975 16.533 1.00 91.88 105 PRO A N 1
ATOM 814 C CA . PRO A 1 105 ? -4.176 -12.992 15.089 1.00 91.88 105 PRO A CA 1
ATOM 815 C C . PRO A 1 105 ? -5.497 -12.829 14.332 1.00 91.88 105 PRO A C 1
ATOM 817 O O . PRO A 1 105 ? -6.450 -13.551 14.608 1.00 91.88 105 PRO A O 1
ATOM 820 N N . LEU A 1 106 ? -5.540 -11.917 13.362 1.00 89.81 106 LEU A N 1
ATOM 821 C CA . LEU A 1 106 ? -6.728 -11.675 12.542 1.00 89.81 106 LEU A CA 1
ATOM 822 C C . LEU A 1 106 ? -6.673 -12.505 11.260 1.00 89.81 106 LEU A C 1
ATOM 824 O O . LEU A 1 106 ? -5.906 -12.203 10.342 1.00 89.81 106 LEU A O 1
ATOM 828 N N . ARG A 1 107 ? -7.493 -13.558 11.211 1.00 89.88 107 ARG A N 1
ATOM 829 C CA . ARG A 1 107 ? -7.659 -14.420 10.034 1.00 89.88 107 ARG A CA 1
ATOM 830 C C . ARG A 1 107 ? -8.713 -13.881 9.079 1.00 89.88 107 ARG A C 1
ATOM 832 O O . ARG A 1 107 ? -9.674 -13.249 9.509 1.00 89.88 107 ARG A O 1
ATOM 839 N N . GLY A 1 108 ? -8.601 -14.222 7.799 1.00 89.31 108 GLY A N 1
ATOM 840 C CA . GLY A 1 108 ? -9.620 -13.855 6.819 1.00 89.31 108 GLY A CA 1
ATOM 841 C C . GLY A 1 108 ? -9.640 -12.365 6.460 1.00 89.31 108 GLY A C 1
ATOM 842 O O . GLY A 1 108 ? -10.543 -11.938 5.744 1.00 89.31 108 GLY A O 1
ATOM 843 N N . THR A 1 109 ? -8.661 -11.584 6.924 1.00 90.81 109 THR A N 1
ATOM 844 C CA . THR A 1 109 ? -8.497 -10.173 6.571 1.00 90.81 109 THR A CA 1
ATOM 845 C C . THR A 1 109 ? -7.960 -10.083 5.149 1.00 90.81 109 THR A C 1
ATOM 847 O O . THR A 1 109 ? -6.937 -10.686 4.813 1.00 90.81 109 THR A O 1
ATOM 850 N N . LEU A 1 110 ? -8.632 -9.304 4.308 1.00 93.50 110 LEU A N 1
ATOM 851 C CA . LEU A 1 110 ? -8.136 -8.928 2.995 1.00 93.50 110 LEU A CA 1
ATOM 852 C C . LEU A 1 110 ? -7.009 -7.910 3.157 1.00 93.50 110 LEU A C 1
ATOM 854 O O . LEU A 1 110 ? -7.218 -6.819 3.687 1.00 93.50 110 LEU A O 1
ATOM 858 N N . VAL A 1 111 ? -5.827 -8.260 2.657 1.00 95.94 111 VAL A N 1
ATOM 859 C CA . VAL A 1 111 ? -4.685 -7.355 2.543 1.00 95.94 111 VAL A CA 1
ATOM 860 C C . VAL A 1 111 ? -4.486 -7.033 1.073 1.00 95.94 111 VAL A C 1
ATOM 862 O O . VAL A 1 111 ? -4.248 -7.931 0.267 1.00 95.94 111 VAL A O 1
ATOM 865 N N . GLU A 1 112 ? -4.549 -5.755 0.721 1.00 97.19 112 GLU A N 1
ATOM 866 C CA . GLU A 1 112 ? -4.303 -5.268 -0.637 1.00 97.19 112 GLU A CA 1
ATOM 867 C C . GLU A 1 112 ? -3.070 -4.376 -0.650 1.00 97.19 112 GLU A C 1
ATOM 869 O O . GLU A 1 112 ? -2.849 -3.577 0.265 1.00 97.19 112 GLU A O 1
ATOM 874 N N . VAL A 1 113 ? -2.283 -4.487 -1.716 1.00 98.69 113 VAL A N 1
ATOM 875 C CA . VAL A 1 113 ? -1.095 -3.668 -1.930 1.00 98.69 113 VAL A CA 1
ATOM 876 C C . VAL A 1 113 ? -1.119 -3.002 -3.291 1.00 98.69 113 VAL A C 1
ATOM 878 O O . VAL A 1 113 ? -1.583 -3.571 -4.281 1.00 98.69 113 VAL A O 1
ATOM 881 N N . TRP A 1 114 ? -0.561 -1.796 -3.348 1.00 98.88 114 TRP A N 1
ATOM 882 C CA . TRP A 1 114 ? -0.235 -1.137 -4.608 1.00 98.88 114 TRP A CA 1
ATOM 883 C C . TRP A 1 114 ? 1.063 -0.341 -4.502 1.00 98.88 114 TRP A C 1
ATOM 885 O O . TRP A 1 114 ? 1.410 0.205 -3.452 1.00 98.88 114 TRP A O 1
ATOM 895 N N . GLN A 1 115 ? 1.805 -0.275 -5.603 1.00 98.88 115 GLN A N 1
ATOM 896 C CA . GLN A 1 115 ? 3.120 0.354 -5.648 1.00 98.88 115 GLN A CA 1
ATOM 897 C C . GLN A 1 115 ? 3.528 0.765 -7.068 1.00 98.88 115 GLN A C 1
ATOM 899 O O . GLN A 1 115 ? 2.943 0.340 -8.064 1.00 98.88 115 GLN A O 1
ATOM 904 N N . ALA A 1 116 ? 4.575 1.583 -7.149 1.00 98.81 116 ALA A N 1
ATOM 905 C CA . ALA A 1 116 ? 5.285 1.848 -8.393 1.00 98.81 116 ALA A CA 1
ATOM 906 C C . ALA A 1 116 ? 6.149 0.645 -8.816 1.00 98.81 116 ALA A C 1
ATOM 908 O O . ALA A 1 116 ? 6.443 -0.244 -8.011 1.00 98.81 116 ALA A O 1
ATOM 909 N N . ASN A 1 117 ? 6.610 0.647 -10.069 1.00 98.81 117 ASN A N 1
ATOM 910 C CA . ASN A 1 117 ? 7.661 -0.258 -10.536 1.00 98.81 117 ASN A CA 1
ATOM 911 C C . ASN A 1 117 ? 9.048 0.123 -9.965 1.00 98.81 117 ASN A C 1
ATOM 913 O O . ASN A 1 117 ? 9.200 1.095 -9.215 1.00 98.81 117 ASN A O 1
ATOM 917 N N . SER A 1 118 ? 10.089 -0.618 -10.353 1.00 98.75 118 SER A N 1
ATOM 918 C CA . SER A 1 118 ? 11.482 -0.379 -9.932 1.00 98.75 118 SER A CA 1
ATOM 919 C C . SER A 1 118 ? 12.044 0.996 -10.322 1.00 98.75 118 SER A C 1
ATOM 921 O O . SER A 1 118 ? 12.986 1.470 -9.692 1.00 98.75 118 SER A O 1
ATOM 923 N N . ALA A 1 119 ? 11.447 1.674 -11.306 1.00 98.50 119 ALA A N 1
ATOM 924 C CA . ALA A 1 119 ? 11.827 3.016 -11.751 1.00 98.50 119 ALA A CA 1
ATOM 925 C C . ALA A 1 119 ? 10.999 4.143 -11.091 1.00 98.50 119 ALA A C 1
ATOM 927 O O . ALA A 1 119 ? 11.120 5.313 -11.468 1.00 98.50 119 ALA A O 1
ATOM 928 N N . GLY A 1 120 ? 10.137 3.807 -10.125 1.00 98.56 120 GLY A N 1
ATOM 929 C CA . GLY A 1 120 ? 9.268 4.773 -9.450 1.00 98.56 120 GLY A CA 1
ATOM 930 C C . GLY A 1 120 ? 8.081 5.234 -10.304 1.00 98.56 120 GLY A C 1
ATOM 931 O O . GLY A 1 120 ? 7.497 6.278 -10.029 1.00 98.56 120 GLY A O 1
ATOM 932 N N . ARG A 1 121 ? 7.711 4.482 -11.347 1.00 98.62 121 ARG A N 1
ATOM 933 C CA . ARG A 1 121 ? 6.562 4.772 -12.212 1.00 98.62 121 ARG A CA 1
ATOM 934 C C . ARG A 1 121 ? 5.361 3.910 -11.824 1.00 98.62 121 ARG A C 1
ATOM 936 O O . ARG A 1 121 ? 5.454 2.684 -11.802 1.00 98.62 121 ARG A O 1
ATOM 943 N N . TYR A 1 122 ? 4.217 4.539 -11.574 1.00 98.75 122 TYR A N 1
ATOM 944 C CA . TYR A 1 122 ? 2.940 3.844 -11.427 1.00 98.75 122 TYR A CA 1
ATOM 945 C C . TYR A 1 122 ? 2.309 3.559 -12.792 1.00 98.75 122 TYR A C 1
ATOM 947 O O . TYR A 1 122 ? 2.304 4.413 -13.690 1.00 98.75 122 TYR A O 1
ATOM 955 N N . LEU A 1 123 ? 1.670 2.391 -12.919 1.00 98.19 123 LEU A N 1
ATOM 956 C CA . LEU A 1 123 ? 0.736 2.104 -14.009 1.00 98.19 123 LEU A CA 1
ATOM 957 C C . LEU A 1 123 ? -0.593 2.830 -13.747 1.00 98.19 123 LEU A C 1
ATOM 959 O O . LEU A 1 123 ? -1.619 2.239 -13.429 1.00 98.19 123 LEU A O 1
ATOM 963 N N . HIS A 1 124 ? -0.558 4.156 -13.825 1.00 98.19 124 HIS A N 1
ATOM 964 C CA . HIS A 1 124 ? -1.704 4.996 -13.522 1.00 98.19 124 HIS A CA 1
ATOM 965 C C . HIS A 1 124 ? -1.773 6.187 -14.483 1.00 98.19 124 HIS A C 1
ATOM 967 O O . HIS A 1 124 ? -0.787 6.888 -14.704 1.00 98.19 124 HIS A O 1
ATOM 973 N N . ARG A 1 125 ? -2.965 6.463 -15.030 1.00 97.06 125 ARG A N 1
ATOM 974 C CA . ARG A 1 125 ? -3.175 7.482 -16.083 1.00 97.06 125 ARG A CA 1
ATOM 975 C C . ARG A 1 125 ? -2.743 8.905 -15.706 1.00 97.06 125 ARG A C 1
ATOM 977 O O . ARG A 1 125 ? -2.488 9.721 -16.584 1.00 97.06 125 ARG A O 1
ATOM 984 N N . TRP A 1 126 ? -2.721 9.225 -14.411 1.00 96.81 126 TRP A N 1
ATOM 985 C CA . TRP A 1 126 ? -2.319 10.544 -13.903 1.00 96.81 126 TRP A CA 1
ATOM 986 C C . TRP A 1 126 ? -0.863 10.618 -13.453 1.00 96.81 126 TRP A C 1
ATOM 988 O O . TRP A 1 126 ? -0.411 11.706 -13.100 1.00 96.81 126 TRP A O 1
ATOM 998 N N . ASP A 1 127 ? -0.122 9.510 -13.486 1.00 97.50 127 ASP A N 1
ATOM 999 C CA . ASP A 1 127 ? 1.319 9.582 -13.292 1.00 97.50 127 ASP A CA 1
ATOM 1000 C C . ASP A 1 127 ? 1.965 10.227 -14.531 1.00 97.50 127 ASP A C 1
ATOM 1002 O O . ASP A 1 127 ? 1.743 9.809 -15.671 1.00 97.50 127 ASP A O 1
ATOM 1006 N N . ARG A 1 128 ? 2.735 11.294 -14.314 1.00 95.38 128 ARG A N 1
ATOM 1007 C CA . ARG A 1 128 ? 3.438 12.059 -15.356 1.00 95.38 128 ARG A CA 1
ATOM 1008 C C . ARG A 1 128 ? 4.962 11.953 -15.237 1.00 95.38 128 ARG A C 1
ATOM 1010 O O . ARG A 1 128 ? 5.661 12.603 -16.005 1.00 95.38 128 ARG A O 1
ATOM 1017 N N . TRP A 1 129 ? 5.482 11.156 -14.303 1.00 94.88 129 TRP A N 1
ATOM 1018 C CA . TRP A 1 129 ? 6.917 10.958 -14.097 1.00 94.88 129 TRP A CA 1
ATOM 1019 C C . TRP A 1 129 ? 7.570 10.264 -15.312 1.00 94.88 129 TRP A C 1
ATOM 1021 O O . TRP A 1 129 ? 7.193 9.135 -15.597 1.00 94.88 129 TRP A O 1
ATOM 1031 N N . PRO A 1 130 ? 8.524 10.857 -16.056 1.00 97.00 130 PRO A N 1
ATOM 1032 C CA . PRO A 1 130 ? 9.032 10.303 -17.324 1.00 97.00 130 PRO A CA 1
ATOM 1033 C C . PRO A 1 130 ? 9.792 8.966 -17.241 1.00 97.00 130 PRO A C 1
ATOM 1035 O O . PRO A 1 130 ? 10.294 8.506 -18.265 1.00 97.00 130 PRO A O 1
ATOM 1038 N N . ALA A 1 131 ? 9.895 8.331 -16.070 1.00 97.69 131 ALA A N 1
ATOM 1039 C CA . ALA A 1 131 ? 10.431 6.978 -15.981 1.00 97.69 131 ALA A CA 1
ATOM 1040 C C . ALA A 1 131 ? 9.586 5.973 -16.789 1.00 97.69 131 ALA A C 1
ATOM 1042 O O . ALA A 1 131 ? 8.363 6.129 -16.897 1.00 97.69 131 ALA A O 1
ATOM 1043 N N . PRO A 1 132 ? 10.222 4.934 -17.354 1.00 98.06 132 PRO A N 1
ATOM 1044 C CA . PRO A 1 132 ? 9.534 3.961 -18.187 1.00 98.06 132 PRO A CA 1
ATOM 1045 C C . PRO A 1 132 ? 8.521 3.142 -17.382 1.00 98.06 132 PRO A C 1
ATOM 1047 O O . PRO A 1 132 ? 8.735 2.809 -16.212 1.00 98.06 132 PRO A O 1
ATOM 1050 N N . LEU A 1 133 ? 7.423 2.777 -18.045 1.00 98.44 133 LEU A N 1
ATOM 1051 C CA . LEU A 1 133 ? 6.591 1.665 -17.599 1.00 98.44 133 LEU A CA 1
ATOM 1052 C C . LEU A 1 133 ? 7.335 0.351 -17.831 1.00 98.44 133 LEU A C 1
ATOM 1054 O O . LEU A 1 133 ? 8.127 0.231 -18.765 1.00 98.44 133 LEU A O 1
ATOM 1058 N N . ASP A 1 134 ? 7.032 -0.633 -16.996 1.00 98.44 134 ASP A N 1
ATOM 1059 C CA . ASP A 1 134 ? 7.437 -2.013 -17.224 1.00 98.44 134 ASP A CA 1
ATOM 1060 C C . ASP A 1 134 ? 6.220 -2.767 -17.784 1.00 98.44 134 ASP A C 1
ATOM 1062 O O . ASP A 1 134 ? 5.189 -2.813 -17.106 1.00 98.44 134 ASP A O 1
ATOM 1066 N N . PRO A 1 135 ? 6.286 -3.318 -19.010 1.00 98.12 135 PRO A N 1
ATOM 1067 C CA . PRO A 1 135 ? 5.155 -4.022 -19.613 1.00 98.12 135 PRO A CA 1
ATOM 1068 C C . PRO A 1 135 ? 4.751 -5.292 -18.851 1.00 98.12 135 PRO A C 1
ATOM 1070 O O . PRO A 1 135 ? 3.647 -5.780 -19.065 1.00 98.12 135 PRO A O 1
ATOM 1073 N N . ASN A 1 136 ? 5.613 -5.810 -17.972 1.00 98.62 136 ASN A N 1
ATOM 1074 C CA . ASN A 1 136 ? 5.377 -7.012 -17.180 1.00 98.62 136 ASN A CA 1
ATOM 1075 C C . ASN A 1 136 ? 5.061 -6.706 -15.703 1.00 98.62 136 ASN A C 1
ATOM 1077 O O . ASN A 1 136 ? 5.107 -7.613 -14.872 1.00 98.62 136 ASN A O 1
ATOM 1081 N N . PHE A 1 137 ? 4.767 -5.448 -15.344 1.00 98.69 137 PHE A N 1
ATOM 1082 C CA . PHE A 1 137 ? 4.466 -5.067 -13.961 1.00 98.69 137 PHE A CA 1
ATOM 1083 C C . PHE A 1 137 ? 3.262 -4.128 -13.850 1.00 98.69 137 PHE A C 1
ATOM 1085 O O . PHE A 1 137 ? 3.311 -2.968 -14.264 1.00 98.69 137 PHE A O 1
ATOM 1092 N N . SER A 1 138 ? 2.194 -4.600 -13.203 1.00 98.12 138 SER A N 1
ATOM 1093 C CA . SER A 1 138 ? 1.024 -3.767 -12.881 1.00 98.12 138 SER A CA 1
ATOM 1094 C C . SER A 1 138 ? 1.118 -3.091 -11.514 1.00 98.12 138 SER A C 1
ATOM 1096 O O . SER A 1 138 ? 0.546 -2.019 -11.332 1.00 98.12 138 SER A O 1
ATOM 1098 N N . GLY A 1 139 ? 1.855 -3.686 -10.570 1.00 98.25 139 GLY A N 1
ATOM 1099 C CA . GLY A 1 139 ? 2.112 -3.096 -9.257 1.00 98.25 139 GLY A CA 1
ATOM 1100 C C . GLY A 1 139 ? 0.958 -3.181 -8.262 1.00 98.25 139 GLY A C 1
ATOM 1101 O O . GLY A 1 139 ? 0.949 -2.392 -7.323 1.00 98.25 139 GLY A O 1
ATOM 1102 N N . ALA A 1 140 ? 0.009 -4.101 -8.444 1.00 98.25 140 ALA A N 1
ATOM 1103 C CA . ALA A 1 140 ? -1.095 -4.329 -7.516 1.00 98.25 140 ALA A CA 1
ATOM 1104 C C . ALA A 1 140 ? -1.252 -5.820 -7.201 1.00 98.25 140 ALA A C 1
ATOM 1106 O O . ALA A 1 140 ? -1.053 -6.672 -8.067 1.00 98.25 140 ALA A O 1
ATOM 1107 N N . GLY A 1 141 ? -1.632 -6.125 -5.967 1.00 97.12 141 GLY A N 1
ATOM 1108 C CA . GLY A 1 141 ? -1.929 -7.487 -5.552 1.00 97.12 141 GLY A CA 1
ATOM 1109 C C . GLY A 1 141 ? -2.727 -7.526 -4.265 1.00 97.12 141 GLY A C 1
ATOM 1110 O O . GLY A 1 141 ? -2.926 -6.506 -3.604 1.00 97.12 141 GLY A O 1
ATOM 1111 N N . ARG A 1 142 ? -3.198 -8.716 -3.918 1.00 95.88 142 ARG A N 1
ATOM 1112 C CA . ARG A 1 142 ? -3.984 -8.953 -2.710 1.00 95.88 142 ARG A CA 1
ATOM 1113 C C . ARG A 1 142 ? -3.802 -10.377 -2.201 1.00 95.88 142 ARG A C 1
ATOM 1115 O O . ARG A 1 142 ? -3.530 -11.287 -2.977 1.00 95.88 142 ARG A O 1
ATOM 1122 N N . CYS A 1 143 ? -3.966 -10.570 -0.900 1.00 94.50 143 CYS A N 1
ATOM 1123 C CA . CYS A 1 143 ? -4.051 -11.883 -0.262 1.00 94.50 143 CYS A CA 1
ATOM 1124 C C . CYS A 1 143 ? -5.061 -11.849 0.892 1.00 94.50 143 CYS A C 1
ATOM 1126 O O . CYS A 1 143 ? -5.467 -10.776 1.337 1.00 94.50 143 CYS A O 1
ATOM 1128 N N . ILE A 1 144 ? -5.468 -13.026 1.358 1.00 93.12 144 ILE A N 1
ATOM 1129 C CA . ILE A 1 144 ? -6.254 -13.186 2.582 1.00 93.12 144 ILE A CA 1
ATOM 1130 C C . ILE A 1 144 ? -5.320 -13.718 3.668 1.00 93.12 144 ILE A C 1
ATOM 1132 O O . ILE A 1 144 ? -4.503 -14.596 3.381 1.00 93.12 144 ILE A O 1
ATOM 1136 N N . THR A 1 145 ? -5.424 -13.195 4.889 1.00 93.50 145 THR A N 1
ATOM 1137 C CA . THR A 1 145 ? -4.639 -13.711 6.013 1.00 93.50 145 THR A CA 1
ATOM 1138 C C . THR A 1 145 ? -5.065 -15.123 6.415 1.00 93.50 145 THR A C 1
ATOM 1140 O O . THR A 1 145 ? -6.255 -15.448 6.420 1.00 93.50 145 THR A O 1
ATOM 1143 N N . ASP A 1 146 ? -4.091 -15.961 6.774 1.00 92.56 146 ASP A N 1
ATOM 1144 C CA . ASP A 1 146 ? -4.342 -17.316 7.285 1.00 92.56 146 ASP A CA 1
ATOM 1145 C C . ASP A 1 146 ? -4.848 -17.330 8.742 1.00 92.56 146 ASP A C 1
ATOM 1147 O O . ASP A 1 146 ? -5.070 -16.281 9.352 1.00 92.56 146 ASP A O 1
ATOM 1151 N N . ASP A 1 147 ? -5.027 -18.526 9.317 1.00 91.88 147 ASP A N 1
ATOM 1152 C CA . ASP A 1 147 ? -5.527 -18.714 10.687 1.00 91.88 147 ASP A CA 1
ATOM 1153 C C . ASP A 1 147 ? -4.614 -18.113 11.779 1.00 91.88 147 ASP A C 1
ATOM 1155 O O . ASP A 1 147 ? -5.085 -17.846 12.887 1.00 91.88 147 ASP A O 1
ATOM 1159 N N . GLU A 1 148 ? -3.338 -17.828 11.482 1.00 94.06 148 GLU A N 1
ATOM 1160 C CA . GLU A 1 148 ? -2.434 -17.099 12.385 1.00 94.06 148 GLU A CA 1
ATOM 1161 C C . GLU A 1 148 ? -2.190 -15.645 11.959 1.00 94.06 148 GLU A C 1
ATOM 1163 O O . GLU A 1 148 ? -1.242 -14.999 12.432 1.00 94.06 148 GLU A O 1
ATOM 1168 N N . GLY A 1 149 ? -3.049 -15.123 11.085 1.00 94.19 149 GLY A N 1
ATOM 1169 C CA . GLY A 1 149 ? -3.039 -13.746 10.618 1.00 94.19 149 GLY A CA 1
ATOM 1170 C C . GLY A 1 149 ? -1.901 -13.425 9.654 1.00 94.19 149 GLY A C 1
ATOM 1171 O O . GLY A 1 149 ? -1.596 -12.249 9.455 1.00 94.19 149 GLY A O 1
ATOM 1172 N N . ARG A 1 150 ? -1.214 -14.422 9.083 1.00 97.56 150 ARG A N 1
ATOM 1173 C CA . ARG A 1 150 ? -0.049 -14.191 8.218 1.00 97.56 150 ARG A CA 1
ATOM 1174 C C . ARG A 1 150 ? -0.477 -13.772 6.822 1.00 97.56 150 ARG A C 1
ATOM 1176 O O . ARG A 1 150 ? -1.458 -14.273 6.287 1.00 97.56 150 ARG A O 1
ATOM 1183 N N . TYR A 1 151 ? 0.326 -12.909 6.208 1.00 97.25 151 TYR A N 1
ATOM 1184 C CA . TYR A 1 151 ? 0.216 -12.542 4.799 1.00 97.25 151 TYR A CA 1
ATOM 1185 C C . TYR A 1 151 ? 1.587 -12.603 4.122 1.00 97.25 151 TYR A C 1
ATOM 1187 O O . TYR A 1 151 ? 2.626 -12.458 4.778 1.00 97.25 151 TYR A O 1
ATOM 1195 N N . SER A 1 152 ? 1.602 -12.788 2.802 1.00 98.31 152 SER A N 1
ATOM 1196 C CA . SER A 1 152 ? 2.832 -12.768 2.012 1.00 98.31 152 SER A CA 1
ATOM 1197 C C . SER A 1 152 ? 2.574 -12.317 0.581 1.00 98.31 152 SER A C 1
ATOM 1199 O O . SER A 1 152 ? 1.643 -12.798 -0.068 1.00 98.31 152 SER A O 1
ATOM 1201 N N . PHE A 1 153 ? 3.448 -11.438 0.097 1.00 98.75 153 PHE A N 1
ATOM 1202 C CA . PHE A 1 153 ? 3.514 -10.978 -1.281 1.00 98.75 153 PHE A CA 1
ATOM 1203 C C . PHE A 1 153 ? 4.900 -11.218 -1.859 1.00 98.75 153 PHE A C 1
ATOM 1205 O O . PHE A 1 153 ? 5.905 -10.949 -1.196 1.00 98.75 153 PHE A O 1
ATOM 1212 N N . THR A 1 154 ? 4.959 -11.613 -3.127 1.00 98.81 154 THR A N 1
ATOM 1213 C CA . THR A 1 154 ? 6.195 -11.529 -3.909 1.00 98.81 154 THR A CA 1
ATOM 1214 C C . THR A 1 154 ? 6.076 -10.393 -4.914 1.00 98.81 154 THR A C 1
ATOM 1216 O O . THR A 1 154 ? 5.092 -10.297 -5.641 1.00 98.81 154 THR A O 1
ATOM 1219 N N . THR A 1 155 ? 7.048 -9.482 -4.928 1.00 98.88 155 THR A N 1
ATOM 1220 C CA . THR A 1 155 ? 6.995 -8.264 -5.750 1.00 98.88 155 THR A CA 1
ATOM 1221 C C . THR A 1 155 ? 8.393 -7.799 -6.159 1.00 98.88 155 THR A C 1
ATOM 1223 O O . THR A 1 155 ? 9.406 -8.420 -5.831 1.00 98.88 155 THR A O 1
ATOM 1226 N N . ILE A 1 156 ? 8.448 -6.689 -6.889 1.00 98.88 156 ILE A N 1
ATOM 1227 C CA . ILE A 1 156 ? 9.657 -5.926 -7.171 1.00 98.88 156 ILE A CA 1
ATOM 1228 C C . ILE A 1 156 ? 9.741 -4.750 -6.203 1.00 98.88 156 ILE A C 1
ATOM 1230 O O . ILE A 1 156 ? 8.765 -4.030 -6.012 1.00 98.88 156 ILE A O 1
ATOM 1234 N N . LYS A 1 157 ? 10.909 -4.506 -5.610 1.00 98.88 157 LYS A N 1
ATOM 1235 C CA . LYS A 1 157 ? 11.137 -3.330 -4.766 1.00 98.88 157 LYS A CA 1
ATOM 1236 C C . LYS A 1 157 ? 10.872 -2.043 -5.563 1.00 98.88 157 LYS A C 1
ATOM 1238 O O . LYS A 1 157 ? 11.511 -1.836 -6.599 1.00 98.88 157 LYS A O 1
ATOM 1243 N N . PRO A 1 158 ? 9.957 -1.172 -5.106 1.00 98.88 158 PRO A N 1
ATOM 1244 C CA . PRO A 1 158 ? 9.612 0.037 -5.840 1.00 98.88 158 PRO A CA 1
ATOM 1245 C C . PRO A 1 158 ? 10.765 1.039 -5.823 1.00 98.88 158 PRO A C 1
ATOM 1247 O O . PRO A 1 158 ? 11.454 1.206 -4.813 1.00 98.88 158 PRO A O 1
ATOM 1250 N N . GLY A 1 159 ? 10.935 1.757 -6.930 1.00 98.75 159 GLY A N 1
ATOM 1251 C CA . GLY A 1 159 ? 11.812 2.920 -6.973 1.00 98.75 159 GLY A CA 1
ATOM 1252 C C . GLY A 1 159 ? 11.216 4.103 -6.195 1.00 98.75 159 GLY A C 1
ATOM 1253 O O . GLY A 1 159 ? 9.989 4.234 -6.114 1.00 98.75 159 GLY A O 1
ATOM 1254 N N . PRO A 1 160 ? 12.047 4.998 -5.630 1.00 98.50 160 PRO A N 1
ATOM 1255 C CA . PRO A 1 160 ? 11.571 6.298 -5.169 1.00 98.50 160 PRO A CA 1
ATOM 1256 C C . PRO A 1 160 ? 11.063 7.120 -6.360 1.00 98.50 160 PRO A C 1
ATOM 1258 O O . PRO A 1 160 ? 11.501 6.923 -7.494 1.00 98.50 160 PRO A O 1
ATOM 1261 N N . TYR A 1 161 ? 10.171 8.076 -6.110 1.00 98.31 161 TYR A N 1
ATOM 1262 C CA . TYR A 1 161 ? 9.622 8.914 -7.178 1.00 98.31 161 TYR A CA 1
ATOM 1263 C C . TYR A 1 161 ? 9.388 10.359 -6.735 1.00 98.31 161 TYR A C 1
ATOM 1265 O O . TYR A 1 161 ? 9.091 10.610 -5.558 1.00 98.31 161 TYR A O 1
ATOM 1273 N N . PRO A 1 162 ? 9.513 11.332 -7.653 1.00 97.62 162 PRO A N 1
ATOM 1274 C CA . PRO A 1 162 ? 9.273 12.727 -7.340 1.00 97.62 162 PRO A CA 1
ATOM 1275 C C . PRO A 1 162 ? 7.782 13.048 -7.354 1.00 97.62 162 PRO A C 1
ATOM 1277 O O . PRO A 1 162 ? 6.976 12.394 -8.015 1.00 97.62 162 PRO A O 1
ATOM 1280 N N . TRP A 1 163 ? 7.403 14.097 -6.635 1.00 96.94 163 TRP A N 1
ATOM 1281 C CA . TRP A 1 163 ? 6.008 14.506 -6.529 1.00 96.94 163 TRP A CA 1
ATOM 1282 C C . TRP A 1 163 ? 5.868 16.011 -6.293 1.00 96.94 163 TRP A C 1
ATOM 1284 O O . TRP A 1 163 ? 6.783 16.686 -5.825 1.00 96.94 163 TRP A O 1
ATOM 1294 N N . GLY A 1 164 ? 4.702 16.560 -6.633 1.00 95.12 164 GLY A N 1
ATOM 1295 C CA . GLY A 1 164 ? 4.446 18.004 -6.643 1.00 95.12 164 GLY A CA 1
ATOM 1296 C C . GLY A 1 164 ? 4.123 18.625 -5.279 1.00 95.12 164 GLY A C 1
ATOM 1297 O O . GLY A 1 164 ? 3.152 19.369 -5.189 1.00 95.12 164 GLY A O 1
ATOM 1298 N N . ASN A 1 165 ? 4.884 18.324 -4.220 1.00 96.94 165 ASN A N 1
ATOM 1299 C CA . ASN A 1 165 ? 4.643 18.890 -2.882 1.00 96.94 165 ASN A CA 1
ATOM 1300 C C . ASN A 1 165 ? 5.465 20.168 -2.629 1.00 96.94 165 ASN A C 1
ATOM 1302 O O . ASN A 1 165 ? 4.922 21.265 -2.515 1.00 96.94 165 ASN A O 1
ATOM 1306 N N . HIS A 1 166 ? 6.791 20.070 -2.595 1.00 95.31 166 HIS A N 1
ATOM 1307 C CA . HIS A 1 166 ? 7.720 21.203 -2.491 1.00 95.31 166 HIS A CA 1
ATOM 1308 C C . HIS A 1 166 ? 8.850 21.054 -3.514 1.00 95.31 166 HIS A C 1
ATOM 1310 O O . HIS A 1 166 ? 8.903 20.062 -4.241 1.00 95.31 166 HIS A O 1
ATOM 1316 N N . TYR A 1 167 ? 9.741 22.046 -3.593 1.00 96.56 167 TYR A N 1
ATOM 1317 C CA . TYR A 1 167 ? 10.906 21.955 -4.468 1.00 96.56 167 TYR A CA 1
ATOM 1318 C C . TYR A 1 167 ? 11.680 20.665 -4.173 1.00 96.56 167 TYR A C 1
ATOM 1320 O O . TYR A 1 167 ? 11.957 20.366 -3.009 1.00 96.56 167 TYR A O 1
ATOM 1328 N N . ASN A 1 168 ? 11.967 19.901 -5.229 1.00 96.56 168 ASN A N 1
ATOM 1329 C CA . ASN A 1 168 ? 12.696 18.637 -5.172 1.00 96.56 168 ASN A CA 1
ATOM 1330 C C . ASN A 1 168 ? 12.127 17.620 -4.156 1.00 96.56 168 ASN A C 1
ATOM 1332 O O . ASN A 1 168 ? 12.876 16.976 -3.424 1.00 96.56 168 ASN A O 1
ATOM 1336 N N . ALA A 1 169 ? 10.799 17.501 -4.061 1.00 97.62 169 ALA A N 1
ATOM 1337 C CA . ALA A 1 169 ? 10.175 16.516 -3.184 1.00 97.62 169 ALA A CA 1
ATOM 1338 C C . ALA A 1 169 ? 10.233 15.111 -3.798 1.00 97.62 169 ALA A C 1
ATOM 1340 O O . ALA A 1 169 ? 9.774 14.898 -4.921 1.00 97.62 169 ALA A O 1
ATOM 1341 N N . TRP A 1 170 ? 10.722 14.148 -3.016 1.00 98.38 170 TRP A N 1
ATOM 1342 C CA . TRP A 1 170 ? 10.781 12.729 -3.368 1.00 98.38 170 TRP A CA 1
ATOM 1343 C C . TRP A 1 170 ? 10.077 11.895 -2.309 1.00 98.38 170 TRP A C 1
ATOM 1345 O O . TRP A 1 170 ? 10.191 12.160 -1.112 1.00 98.38 170 TRP A O 1
ATOM 1355 N N . ARG A 1 171 ? 9.335 10.883 -2.749 1.00 98.50 171 ARG A N 1
ATOM 1356 C CA . ARG A 1 171 ? 8.842 9.829 -1.870 1.00 98.50 171 ARG A CA 1
ATOM 1357 C C . ARG A 1 171 ? 9.928 8.753 -1.760 1.00 98.50 171 ARG A C 1
ATOM 1359 O O . ARG A 1 171 ? 10.490 8.380 -2.793 1.00 98.50 171 ARG A O 1
ATOM 1366 N N . PRO A 1 172 ? 10.213 8.231 -0.554 1.00 98.69 172 PRO A N 1
ATOM 1367 C CA . PRO A 1 172 ? 11.021 7.024 -0.401 1.00 98.69 172 PRO A CA 1
ATOM 1368 C C . PRO A 1 172 ? 10.408 5.8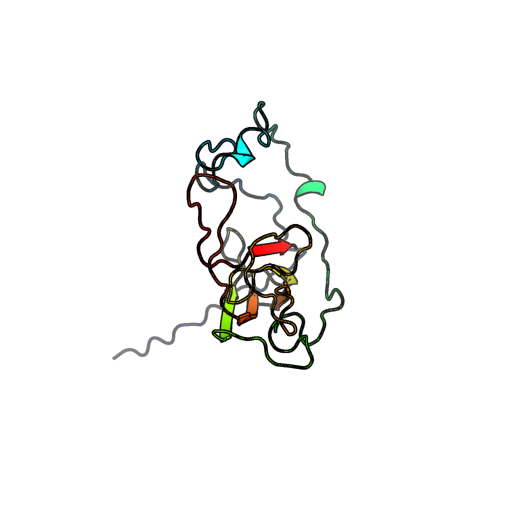46 -1.167 1.00 98.69 172 PRO A C 1
ATOM 1370 O O . PRO A 1 172 ? 9.224 5.882 -1.509 1.00 98.69 172 PRO A O 1
ATOM 1373 N N . ALA A 1 173 ? 11.179 4.782 -1.386 1.00 98.75 173 ALA A N 1
ATOM 1374 C CA . ALA A 1 173 ? 10.613 3.506 -1.814 1.00 98.75 173 ALA A CA 1
ATOM 1375 C C . ALA A 1 173 ? 9.560 3.049 -0.790 1.00 98.75 173 ALA A C 1
ATOM 1377 O O . ALA A 1 173 ? 9.857 2.955 0.401 1.00 98.75 173 ALA A O 1
ATOM 1378 N N . HIS A 1 174 ? 8.326 2.818 -1.236 1.00 98.88 174 HIS A N 1
ATOM 1379 C CA . HIS A 1 174 ? 7.236 2.386 -0.365 1.00 98.88 174 HIS A CA 1
ATOM 1380 C C . HIS A 1 174 ? 6.198 1.575 -1.131 1.00 98.88 174 HIS A C 1
ATOM 1382 O O . HIS A 1 174 ? 6.021 1.743 -2.338 1.00 98.88 174 HIS A O 1
ATOM 1388 N N . ILE A 1 175 ? 5.496 0.733 -0.383 1.00 98.88 175 ILE A N 1
ATOM 1389 C CA . ILE A 1 175 ? 4.340 -0.037 -0.826 1.00 98.88 175 ILE A CA 1
ATOM 1390 C C . ILE A 1 175 ? 3.160 0.458 0.001 1.00 98.88 175 ILE A C 1
ATOM 1392 O O . ILE A 1 175 ? 3.279 0.626 1.217 1.00 98.88 175 ILE A O 1
ATOM 1396 N N . HIS A 1 176 ? 2.048 0.753 -0.655 1.00 98.81 176 HIS A N 1
ATOM 1397 C CA . HIS A 1 176 ? 0.817 1.090 0.037 1.00 98.81 176 HIS A CA 1
ATOM 1398 C C . HIS A 1 176 ? 0.084 -0.181 0.459 1.00 98.81 176 HIS A C 1
ATOM 1400 O O . HIS A 1 176 ? 0.115 -1.167 -0.272 1.00 98.81 176 HIS A O 1
ATOM 1406 N N . PHE A 1 177 ? -0.589 -0.123 1.607 1.00 98.62 177 PHE A N 1
ATOM 1407 C CA . PHE A 1 177 ? -1.383 -1.214 2.163 1.00 98.62 177 PHE A CA 1
ATOM 1408 C C . PHE A 1 177 ? -2.816 -0.749 2.434 1.00 98.62 177 PHE A C 1
ATOM 1410 O O . PHE A 1 177 ? -3.034 0.382 2.875 1.00 98.62 177 PHE A O 1
ATOM 1417 N N . SER A 1 178 ? -3.768 -1.648 2.207 1.00 96.69 178 SER A N 1
ATOM 1418 C CA . SER A 1 178 ? -5.156 -1.581 2.668 1.00 96.69 178 SER A CA 1
ATOM 1419 C C . SER A 1 178 ? -5.477 -2.888 3.387 1.00 96.69 178 SER A C 1
ATOM 1421 O O . SER A 1 178 ? -5.042 -3.954 2.946 1.00 96.69 178 SER A O 1
ATOM 1423 N N . LEU A 1 179 ? -6.173 -2.791 4.519 1.00 94.12 179 LEU A N 1
ATOM 1424 C CA . LEU A 1 179 ? -6.633 -3.930 5.307 1.00 94.12 179 LEU A CA 1
ATOM 1425 C C . LEU A 1 179 ? -8.144 -3.799 5.485 1.00 94.12 179 LEU A C 1
ATOM 1427 O O . LEU A 1 179 ? -8.627 -2.737 5.883 1.00 94.12 179 LEU A O 1
ATOM 1431 N N . LEU A 1 180 ? -8.874 -4.869 5.186 1.00 88.81 180 LEU A N 1
ATOM 1432 C CA . LEU A 1 180 ? -10.328 -4.921 5.295 1.00 88.81 180 LEU A CA 1
ATOM 1433 C C . LEU A 1 180 ? -10.779 -6.286 5.815 1.00 88.81 180 LEU A C 1
ATOM 1435 O O . LEU A 1 180 ? -10.274 -7.315 5.366 1.00 88.81 180 LEU A O 1
ATOM 1439 N N . GLY A 1 181 ? -11.781 -6.282 6.690 1.00 75.50 181 GLY A N 1
ATOM 1440 C CA . GLY A 1 181 ? -12.306 -7.488 7.332 1.00 75.50 181 GLY A CA 1
ATOM 1441 C C . GLY A 1 181 ? -11.977 -7.531 8.809 1.00 75.50 181 GLY A C 1
ATOM 1442 O O . GLY A 1 181 ? -10.822 -7.196 9.159 1.00 75.50 181 GLY A O 1
#

Foldseek 3Di:
DDDPPPPPPPADFDDCVVPQPPDDDDDDPPPDDDQDDVLQPVSPPVGDPDDDDDDDDDCVRSDFDLCDPPPADPCQQEQQPPDPHGWDAAKDKDKDFDAGPVRHTDFSKKKKKFAAGQQRHAPDPPTPFPGDDTPSGNRIGIDTAHRRRMDMHIDHFHHWDADDRDVRHIDHGDMDIDIGD

pLDDT: mean 89.31, std 14.11, range [38.34, 98.88]

Radius of gyration: 20.4 Å; chains: 1; bounding box: 45×50×52 Å

Sequence (181 aa):
MTDELQTEQVRQIYDPVADTPTSYRRDPEGAHPPLDYPPYKSTSLRHPKQPLVYLPQTVTEITGPQLGPVLMGENDNDLTVQHAGAPLGERIVVSGRVFDTEGKPLRGTLVEVWQANSAGRYLHRWDRWPAPLDPNFSGAGRCITDDEGRYSFTTIKPGPYPWGNHYNAWRPAHIHFSLLG